Protein AF-A0AA45KG21-F1 (afdb_monomer_lite)

pLDDT: mean 88.58, std 14.76, range [35.91, 97.5]

Organism: NCBI:txid1151742

Sequence (69 aa):
MTEKKYGTKQEIVEMFGVKKGTLNNDLTKMRRNPKFAQYVIRKSYKVTLVNVVGYEEFIKYCERLQAIN

Foldseek 3Di:
DPDDQKDWLVVLCVVQVDDSVVSVVLLVVLCVDPQRVVQWDDPDPPTIIGGNVSVVVSCVVVVNPDPPD

Secondary structure (DSSP, 8-state):
-----EEEHHHHHHHHT--HHHHHHHHHHHHHSHHHHTTEEE-SSS-EEEEHHHHHHHHHHTT------

Radius of gyration: 11.56 Å; chains: 1; bounding box: 31×25×25 Å

Structure (mmCIF, N/CA/C/O backbone):
data_AF-A0AA45KG21-F1
#
_entry.id   AF-A0AA45KG21-F1
#
loop_
_atom_site.group_PDB
_atom_site.id
_atom_site.type_symbol
_atom_site.label_atom_id
_atom_site.label_alt_id
_atom_site.label_comp_id
_atom_site.label_asym_id
_atom_site.label_entity_id
_atom_site.label_seq_id
_atom_site.pdbx_PDB_ins_code
_atom_site.Cartn_x
_atom_site.Cartn_y
_atom_site.Cartn_z
_atom_site.occupancy
_atom_site.B_iso_or_equiv
_atom_site.auth_seq_id
_atom_site.auth_comp_id
_atom_site.auth_asym_id
_atom_site.auth_atom_id
_atom_site.pdbx_PDB_model_num
ATOM 1 N N . MET A 1 1 ? -16.902 10.582 -13.163 1.00 38.97 1 MET A N 1
ATOM 2 C CA . MET A 1 1 ? -15.532 10.839 -12.667 1.00 38.97 1 MET A CA 1
ATOM 3 C C . MET A 1 1 ? -14.754 9.548 -12.804 1.00 38.97 1 MET A C 1
ATOM 5 O O . MET A 1 1 ? -15.226 8.532 -12.321 1.00 38.97 1 MET A O 1
ATOM 9 N N . THR A 1 2 ? -13.645 9.542 -13.533 1.00 47.38 2 THR A N 1
ATOM 10 C CA . THR A 1 2 ? -12.838 8.334 -13.740 1.00 47.38 2 THR A CA 1
ATOM 11 C C . THR A 1 2 ? -12.147 7.995 -12.420 1.00 47.38 2 THR A C 1
ATOM 13 O O . THR A 1 2 ? -11.194 8.673 -12.042 1.00 47.38 2 THR A O 1
ATOM 16 N N . GLU A 1 3 ? -12.655 7.010 -11.677 1.00 62.72 3 GLU A N 1
ATOM 17 C CA . GLU A 1 3 ? -12.005 6.540 -10.450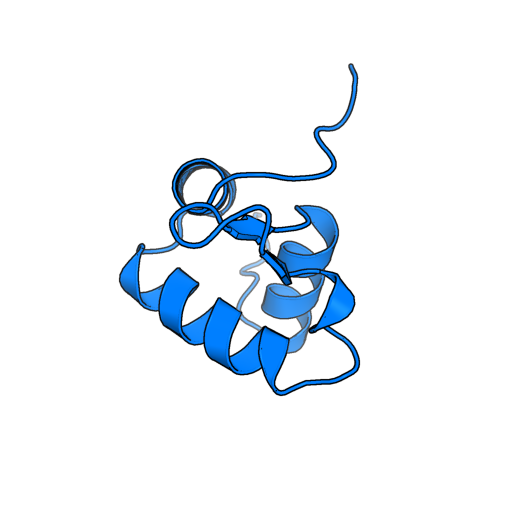 1.00 62.72 3 GLU A CA 1
ATOM 18 C C . GLU A 1 3 ? -10.577 6.107 -10.788 1.00 62.72 3 GLU A C 1
ATOM 20 O O . GLU A 1 3 ? -10.328 5.233 -11.625 1.00 62.72 3 GLU A O 1
ATOM 25 N N . LYS A 1 4 ? -9.601 6.791 -10.195 1.00 72.38 4 LYS A N 1
ATOM 26 C CA . LYS A 1 4 ? -8.195 6.566 -10.500 1.00 72.38 4 LYS A CA 1
ATOM 27 C C . LYS A 1 4 ? -7.784 5.192 -9.971 1.00 72.38 4 LYS A C 1
ATOM 29 O O . LYS A 1 4 ? -7.556 5.016 -8.782 1.00 72.38 4 LYS A O 1
ATOM 34 N N . LYS A 1 5 ? -7.646 4.217 -10.872 1.00 88.69 5 LYS A N 1
ATOM 35 C CA . LYS A 1 5 ? -7.338 2.820 -10.516 1.00 88.69 5 LYS A CA 1
ATOM 36 C C . LYS A 1 5 ? -5.973 2.639 -9.835 1.00 88.69 5 LYS A C 1
ATOM 38 O O . LYS A 1 5 ? -5.820 1.739 -9.012 1.00 88.69 5 LYS A O 1
ATOM 43 N N . TYR A 1 6 ? -4.983 3.472 -10.170 1.00 93.88 6 TYR A N 1
ATOM 44 C CA . TYR A 1 6 ? -3.619 3.378 -9.639 1.00 93.88 6 TYR A CA 1
ATOM 45 C C . TYR A 1 6 ? -3.072 4.737 -9.204 1.00 93.88 6 TYR A C 1
ATOM 47 O O . TYR A 1 6 ? -3.188 5.717 -9.939 1.00 93.88 6 TYR A O 1
ATOM 55 N N . GLY A 1 7 ? -2.404 4.760 -8.052 1.00 94.06 7 GLY A N 1
ATOM 56 C CA . GLY A 1 7 ? -1.693 5.919 -7.523 1.00 94.06 7 GLY A CA 1
ATOM 57 C C . GLY A 1 7 ? -0.190 5.678 -7.386 1.00 94.06 7 GLY A C 1
ATOM 58 O O . GLY A 1 7 ? 0.277 4.546 -7.227 1.00 94.06 7 GLY A O 1
ATOM 59 N N . THR A 1 8 ? 0.592 6.751 -7.433 1.00 95.06 8 THR A N 1
ATOM 60 C CA . THR A 1 8 ? 1.979 6.740 -6.957 1.00 95.06 8 THR A CA 1
ATOM 61 C C . THR A 1 8 ? 2.014 6.608 -5.434 1.00 95.06 8 THR A C 1
ATOM 63 O O . THR A 1 8 ? 1.019 6.826 -4.748 1.00 95.06 8 THR A O 1
ATOM 66 N N . LYS A 1 9 ? 3.187 6.311 -4.862 1.00 94.44 9 LYS A N 1
ATOM 67 C CA . LYS A 1 9 ? 3.332 6.267 -3.398 1.00 94.44 9 LYS A CA 1
ATOM 68 C C . LYS A 1 9 ? 2.900 7.565 -2.709 1.00 94.44 9 LYS A C 1
ATOM 70 O O . LYS A 1 9 ? 2.391 7.509 -1.600 1.00 94.44 9 LYS A O 1
ATOM 75 N N . GLN A 1 10 ? 3.150 8.710 -3.340 1.00 94.56 10 GLN A N 1
ATOM 76 C CA . GLN A 1 10 ? 2.774 10.002 -2.779 1.00 94.56 10 GLN A CA 1
ATOM 77 C C . GLN A 1 10 ? 1.253 10.171 -2.774 1.00 94.56 10 GLN A C 1
ATOM 79 O O . GLN A 1 10 ? 0.679 10.461 -1.734 1.00 94.56 10 GLN A O 1
ATOM 84 N N . GLU A 1 11 ? 0.604 9.860 -3.892 1.00 95.00 11 GLU A N 1
ATOM 85 C CA . GLU A 1 11 ? -0.854 9.945 -4.012 1.00 95.00 11 GLU A CA 1
ATOM 86 C C . GLU A 1 11 ? -1.567 8.988 -3.045 1.00 95.00 11 GLU A C 1
ATOM 88 O O . GLU A 1 11 ? -2.602 9.331 -2.492 1.00 95.00 11 GLU A O 1
ATOM 93 N N . ILE A 1 12 ? -1.009 7.799 -2.794 1.00 95.69 12 ILE A N 1
ATOM 94 C CA . ILE A 1 12 ? -1.554 6.857 -1.803 1.00 95.69 12 ILE A CA 1
ATOM 95 C C . ILE A 1 12 ? -1.382 7.376 -0.369 1.00 95.69 12 ILE A C 1
ATOM 97 O O . ILE A 1 12 ? -2.281 7.221 0.450 1.00 95.69 12 ILE A O 1
ATOM 101 N N . VAL A 1 13 ? 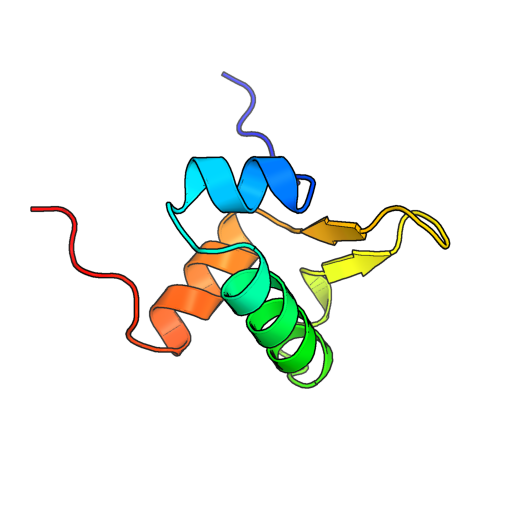-0.243 7.995 -0.049 1.00 95.25 13 VAL A N 1
ATOM 102 C CA . VAL A 1 13 ? -0.043 8.649 1.256 1.00 95.25 13 VAL A CA 1
ATOM 103 C C . VAL A 1 13 ? -1.096 9.732 1.480 1.00 95.25 13 VAL A C 1
ATOM 105 O O . VAL A 1 13 ? -1.700 9.770 2.547 1.00 95.25 13 VAL A O 1
ATOM 108 N N . GLU A 1 14 ? -1.332 10.567 0.470 1.00 94.56 14 GLU A N 1
ATOM 109 C CA . GLU A 1 14 ? -2.308 11.657 0.520 1.00 94.56 14 GLU A CA 1
ATOM 110 C C . GLU A 1 14 ? -3.747 11.126 0.623 1.00 94.56 14 GLU A C 1
ATOM 112 O O . GLU A 1 14 ? -4.490 11.569 1.492 1.00 94.56 14 GLU A O 1
ATOM 117 N N . MET A 1 15 ? -4.123 10.129 -0.189 1.00 93.50 15 MET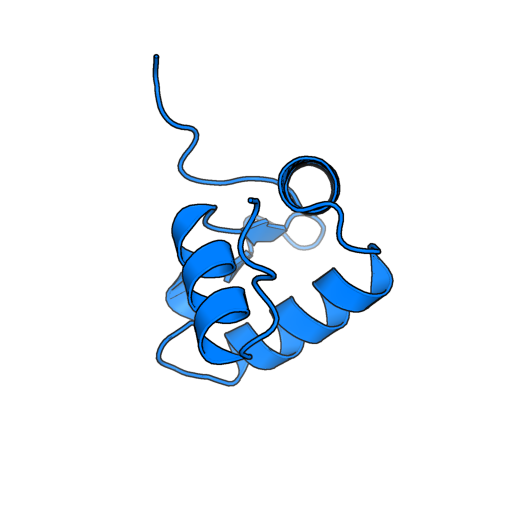 A N 1
ATOM 118 C CA . MET A 1 15 ? -5.475 9.549 -0.183 1.00 93.50 15 MET A CA 1
ATOM 119 C C . MET A 1 15 ? -5.835 8.842 1.129 1.00 93.50 15 MET A C 1
ATOM 121 O O . MET A 1 15 ? -6.975 8.928 1.570 1.00 93.50 15 MET A O 1
ATOM 125 N N . PHE A 1 16 ? -4.888 8.125 1.740 1.00 91.69 16 PHE A N 1
ATOM 126 C CA . PHE A 1 16 ? -5.159 7.279 2.910 1.00 91.69 16 PHE A CA 1
ATOM 127 C C . PHE A 1 16 ? -4.644 7.872 4.228 1.00 91.69 16 PHE A C 1
ATOM 129 O O . PHE A 1 16 ? -4.740 7.224 5.268 1.00 91.69 16 PHE A O 1
ATOM 136 N N . GLY A 1 17 ? -4.046 9.069 4.204 1.00 92.62 17 GLY A N 1
ATOM 137 C CA . GLY A 1 17 ? -3.507 9.731 5.398 1.00 92.62 17 GLY A CA 1
ATOM 138 C C . GLY A 1 17 ? -2.379 8.958 6.098 1.00 92.62 17 GLY A C 1
ATOM 139 O O . GLY A 1 17 ? -2.114 9.166 7.282 1.00 92.62 17 GLY A O 1
ATOM 140 N N . VAL A 1 18 ? -1.706 8.038 5.399 1.00 91.81 18 VAL A N 1
ATOM 141 C CA . VAL A 1 18 ? -0.665 7.178 5.983 1.00 91.81 18 VAL A CA 1
ATOM 142 C C . VAL A 1 18 ? 0.718 7.808 5.867 1.00 91.81 18 VAL A C 1
ATOM 144 O O . VAL A 1 18 ? 1.070 8.415 4.862 1.00 91.81 18 VAL A O 1
ATOM 147 N N . LYS A 1 19 ? 1.592 7.594 6.854 1.00 94.31 19 LYS A N 1
ATOM 148 C CA . LYS A 1 19 ? 2.996 8.023 6.737 1.00 94.31 19 LYS A CA 1
ATOM 149 C C . LYS A 1 19 ? 3.697 7.265 5.601 1.00 94.31 19 LYS A C 1
ATOM 151 O O . LYS A 1 19 ? 3.539 6.053 5.458 1.00 94.31 19 LYS A O 1
ATOM 156 N N . LYS A 1 20 ? 4.589 7.936 4.862 1.00 94.62 20 LYS A N 1
ATOM 157 C CA . LYS A 1 20 ? 5.387 7.322 3.776 1.00 94.62 20 LYS A CA 1
ATOM 158 C C . LYS A 1 20 ? 6.168 6.073 4.218 1.00 94.62 20 LYS A C 1
ATOM 160 O O . LYS A 1 20 ? 6.282 5.116 3.454 1.00 94.62 20 LYS A O 1
ATOM 165 N N . GLY A 1 21 ? 6.696 6.069 5.445 1.00 96.12 21 GLY A N 1
ATOM 166 C CA . GLY A 1 21 ? 7.364 4.901 6.034 1.00 96.12 21 GLY A CA 1
ATOM 167 C C . GLY A 1 21 ? 6.416 3.711 6.213 1.00 96.12 21 GLY A C 1
ATOM 168 O O . GLY A 1 21 ? 6.749 2.597 5.812 1.00 96.12 21 GLY A O 1
ATOM 169 N N . THR A 1 22 ? 5.205 3.965 6.717 1.00 95.12 22 THR A N 1
ATOM 170 C CA . THR A 1 22 ? 4.136 2.964 6.836 1.00 95.12 22 THR A CA 1
ATOM 171 C C . THR A 1 22 ? 3.776 2.388 5.475 1.00 95.12 22 THR A C 1
ATOM 173 O O . THR A 1 22 ? 3.806 1.172 5.314 1.00 95.12 22 THR A O 1
ATOM 176 N N . LEU A 1 23 ? 3.561 3.240 4.466 1.00 96.31 23 LEU A N 1
ATOM 177 C CA . LEU A 1 23 ? 3.266 2.771 3.114 1.00 96.31 23 LEU A CA 1
ATOM 178 C C . LEU A 1 23 ? 4.393 1.887 2.556 1.00 96.31 23 LEU A C 1
ATOM 180 O O . LEU A 1 23 ? 4.128 0.850 1.962 1.00 96.31 23 LEU A O 1
ATOM 184 N N . ASN A 1 24 ? 5.665 2.241 2.750 1.00 96.25 24 ASN A N 1
ATOM 185 C CA . ASN A 1 24 ? 6.771 1.395 2.283 1.00 96.25 24 ASN A CA 1
ATOM 186 C C . ASN A 1 24 ? 6.774 0.005 2.945 1.00 96.25 24 ASN A C 1
ATOM 188 O O . ASN A 1 24 ? 7.011 -0.999 2.263 1.00 96.25 24 ASN A O 1
ATOM 192 N N . ASN A 1 25 ? 6.487 -0.057 4.247 1.00 96.81 25 ASN A N 1
ATOM 193 C CA . ASN A 1 25 ? 6.359 -1.316 4.978 1.00 96.81 25 ASN A CA 1
ATOM 194 C C . ASN A 1 25 ? 5.157 -2.126 4.483 1.00 96.81 25 ASN A C 1
ATOM 196 O O . ASN A 1 25 ? 5.278 -3.328 4.245 1.00 96.81 25 ASN A O 1
ATOM 200 N N . ASP A 1 26 ? 4.026 -1.468 4.248 1.00 96.69 26 ASP A N 1
ATOM 201 C CA . ASP A 1 26 ? 2.824 -2.094 3.711 1.00 96.69 26 ASP A CA 1
ATOM 202 C C . ASP A 1 26 ? 3.062 -2.671 2.322 1.00 96.69 26 ASP A C 1
ATOM 204 O O . ASP A 1 26 ? 2.802 -3.845 2.101 1.00 96.69 26 ASP A O 1
ATOM 208 N N . LEU A 1 27 ? 3.667 -1.910 1.408 1.00 96.62 27 LEU A N 1
ATOM 209 C CA . LEU A 1 27 ? 4.006 -2.401 0.070 1.00 96.62 27 LEU A CA 1
ATOM 210 C C . LEU A 1 27 ? 4.977 -3.585 0.115 1.00 96.62 27 LEU A C 1
ATOM 212 O O . LEU A 1 27 ? 4.971 -4.430 -0.779 1.00 96.62 27 LEU A O 1
ATOM 216 N N . THR A 1 28 ? 5.830 -3.662 1.135 1.00 96.88 28 THR A N 1
ATOM 217 C CA . THR A 1 28 ? 6.703 -4.824 1.348 1.00 96.88 28 THR A CA 1
ATOM 218 C C . THR A 1 28 ? 5.889 -6.046 1.769 1.00 96.88 28 THR A C 1
ATOM 220 O O . THR A 1 28 ? 6.087 -7.127 1.216 1.00 96.88 28 THR A O 1
ATOM 223 N N . LYS A 1 29 ? 4.930 -5.876 2.686 1.00 97.12 29 LYS A N 1
ATOM 224 C CA . LYS A 1 29 ? 4.004 -6.936 3.114 1.00 97.12 29 LYS A CA 1
ATOM 225 C C . LYS A 1 29 ? 3.072 -7.378 1.980 1.00 97.12 29 LYS A C 1
ATOM 227 O O . LYS A 1 29 ? 2.931 -8.574 1.757 1.00 97.12 29 LYS A O 1
ATOM 232 N N . MET A 1 30 ? 2.511 -6.437 1.220 1.00 97.50 30 MET A N 1
ATOM 233 C CA . MET A 1 30 ? 1.649 -6.707 0.066 1.00 97.50 30 MET A CA 1
ATOM 234 C C . MET A 1 30 ? 2.368 -7.552 -0.983 1.00 97.50 30 MET A C 1
ATOM 236 O O . MET A 1 30 ? 1.827 -8.559 -1.414 1.00 97.50 30 MET A O 1
ATOM 240 N N . ARG A 1 31 ? 3.613 -7.210 -1.348 1.00 96.50 31 ARG A N 1
ATOM 241 C CA . ARG A 1 31 ? 4.396 -7.997 -2.322 1.00 96.50 31 ARG A CA 1
ATOM 242 C C . ARG A 1 31 ? 4.678 -9.431 -1.874 1.00 96.50 31 ARG A C 1
ATOM 244 O O . ARG A 1 31 ? 4.851 -10.294 -2.722 1.00 96.50 31 ARG A O 1
ATOM 251 N N . ARG A 1 32 ? 4.756 -9.679 -0.563 1.00 96.94 32 ARG A N 1
ATOM 252 C CA . ARG A 1 32 ? 4.988 -11.016 0.012 1.00 96.94 32 ARG A CA 1
ATOM 253 C C . ARG A 1 32 ? 3.706 -11.828 0.182 1.00 96.94 32 ARG A C 1
ATOM 255 O O . ARG A 1 32 ? 3.788 -13.019 0.451 1.00 96.94 32 ARG A O 1
ATOM 262 N N . ASN A 1 33 ? 2.542 -11.200 0.047 1.00 95.69 33 ASN A N 1
ATOM 263 C CA . ASN A 1 33 ? 1.253 -11.860 0.168 1.00 95.69 33 ASN A CA 1
ATOM 264 C C . ASN A 1 33 ? 0.634 -12.031 -1.231 1.00 95.69 33 ASN A C 1
ATOM 266 O O . ASN A 1 33 ? 0.251 -11.026 -1.834 1.00 95.69 33 ASN A O 1
ATOM 270 N N . PRO A 1 34 ? 0.479 -13.268 -1.744 1.00 95.50 34 PRO A N 1
ATOM 271 C CA . PRO A 1 34 ? -0.071 -13.516 -3.079 1.00 95.50 34 PRO A CA 1
ATOM 272 C C . PRO A 1 34 ? -1.422 -12.838 -3.346 1.00 95.50 34 PRO A C 1
ATOM 274 O O . PRO A 1 34 ? -1.664 -12.400 -4.466 1.00 95.50 34 PRO A O 1
ATOM 277 N N . LYS A 1 35 ? -2.265 -12.660 -2.315 1.00 95.56 35 LYS A N 1
ATOM 278 C CA . LYS A 1 35 ? -3.559 -11.964 -2.424 1.00 95.56 35 LYS A CA 1
ATOM 279 C C . LYS A 1 35 ? -3.408 -10.502 -2.860 1.00 95.56 35 LYS A C 1
ATOM 281 O O . LYS A 1 35 ? -4.232 -9.995 -3.617 1.00 95.56 35 LYS A O 1
ATOM 286 N N . PHE A 1 36 ? -2.353 -9.832 -2.394 1.00 97.12 36 PHE A N 1
ATOM 287 C CA . PHE A 1 36 ? -2.156 -8.389 -2.568 1.00 97.12 36 PHE A CA 1
ATOM 288 C C . PHE A 1 36 ? -0.988 -8.030 -3.492 1.00 97.12 36 PHE A C 1
ATOM 290 O O . PHE A 1 36 ? -0.879 -6.879 -3.914 1.00 97.12 36 PHE A O 1
ATOM 297 N N . ALA A 1 37 ? -0.115 -8.983 -3.830 1.00 96.94 37 ALA A N 1
ATOM 298 C CA . ALA A 1 37 ? 1.079 -8.733 -4.636 1.00 96.94 37 ALA A CA 1
ATOM 299 C C . ALA A 1 37 ? 0.744 -8.121 -6.007 1.00 96.94 37 ALA A C 1
ATOM 301 O O . ALA A 1 37 ? 1.417 -7.192 -6.452 1.00 96.94 37 ALA A O 1
ATOM 302 N N . GLN A 1 38 ? -0.353 -8.573 -6.621 1.00 95.56 38 GLN A N 1
ATOM 303 C CA . GLN A 1 38 ? -0.876 -8.065 -7.895 1.00 95.56 38 GLN A CA 1
ATOM 304 C C . GLN A 1 38 ? -1.237 -6.569 -7.882 1.00 95.56 38 GLN A C 1
ATOM 306 O O . GLN A 1 38 ? -1.257 -5.919 -8.926 1.00 95.56 38 GLN A O 1
ATOM 311 N N . TYR A 1 39 ? -1.493 -5.994 -6.705 1.00 96.88 39 TYR A N 1
ATOM 312 C CA . TYR A 1 39 ? -1.857 -4.587 -6.561 1.00 96.88 39 TYR A CA 1
ATOM 313 C C . TYR A 1 39 ? -0.650 -3.646 -6.509 1.00 96.88 39 TYR A C 1
ATOM 315 O O . TYR A 1 39 ? -0.830 -2.428 -6.541 1.00 96.88 39 TYR A O 1
ATOM 323 N N . VAL A 1 40 ? 0.577 -4.175 -6.459 1.00 96.19 40 VAL A N 1
ATOM 324 C CA . VAL A 1 40 ? 1.809 -3.381 -6.407 1.00 96.19 40 VAL A CA 1
ATOM 325 C C . VAL A 1 40 ? 2.589 -3.545 -7.707 1.00 96.19 40 VAL A C 1
ATOM 327 O O . VAL A 1 40 ? 3.356 -4.489 -7.884 1.00 96.19 40 VAL A O 1
ATOM 330 N N . ILE A 1 41 ? 2.444 -2.580 -8.612 1.00 94.06 41 ILE A N 1
ATOM 331 C CA . ILE A 1 41 ? 3.050 -2.618 -9.944 1.00 94.06 41 ILE A CA 1
ATOM 332 C C . ILE A 1 41 ? 4.354 -1.828 -9.950 1.00 94.06 41 ILE A C 1
ATOM 334 O O . ILE A 1 41 ? 4.399 -0.629 -9.665 1.00 94.06 41 ILE A O 1
ATOM 338 N N . ARG A 1 42 ? 5.443 -2.480 -10.352 1.00 91.06 42 ARG A N 1
ATOM 339 C CA . ARG A 1 42 ? 6.699 -1.795 -10.660 1.00 91.06 42 ARG A CA 1
ATOM 340 C C . ARG A 1 42 ? 6.666 -1.332 -12.117 1.00 91.06 42 ARG A C 1
ATOM 342 O O . ARG A 1 42 ? 6.907 -2.127 -13.014 1.00 91.06 42 ARG A O 1
ATOM 349 N N . LYS A 1 43 ? 6.383 -0.046 -12.350 1.00 88.31 43 LYS A N 1
ATOM 350 C CA . LYS A 1 43 ? 6.399 0.547 -13.701 1.00 88.31 43 LYS A CA 1
ATOM 351 C C . LYS A 1 43 ? 7.830 0.769 -14.206 1.00 88.31 43 LYS A C 1
ATOM 353 O O . LYS A 1 43 ? 8.084 0.663 -15.397 1.00 88.31 43 LYS A O 1
ATOM 358 N N . SER A 1 44 ? 8.767 1.084 -13.310 1.00 87.94 44 SER A N 1
ATOM 359 C CA . SER A 1 44 ? 10.198 1.208 -13.622 1.00 87.94 44 SER A CA 1
ATOM 360 C C . SER A 1 44 ? 11.059 0.977 -12.375 1.00 87.94 44 SER A C 1
ATOM 362 O O . SER A 1 44 ? 10.538 0.723 -11.287 1.00 87.94 44 SER A O 1
ATOM 364 N N . TYR A 1 45 ? 12.388 1.102 -12.494 1.00 79.62 45 TYR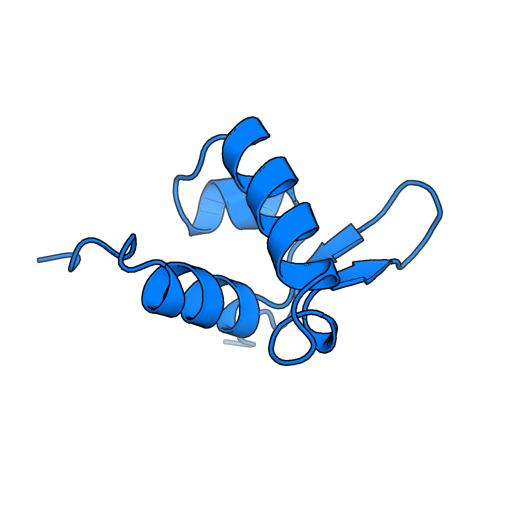 A N 1
ATOM 365 C CA . TYR A 1 45 ? 13.289 1.036 -11.336 1.00 79.62 45 TYR A CA 1
ATOM 366 C C . TYR A 1 45 ? 12.907 2.036 -10.231 1.00 79.62 45 TYR A C 1
ATOM 368 O O . TYR A 1 45 ? 12.965 1.688 -9.054 1.00 79.62 45 TYR A O 1
ATOM 376 N N . LYS A 1 46 ? 12.465 3.246 -10.606 1.00 84.31 46 LYS A N 1
ATOM 377 C CA . LYS A 1 46 ? 12.148 4.340 -9.670 1.00 84.31 46 LYS A CA 1
ATOM 378 C C . LYS A 1 46 ? 10.653 4.496 -9.376 1.00 84.31 46 LYS A C 1
ATOM 380 O O . LYS A 1 46 ? 10.298 5.110 -8.375 1.00 84.31 46 LYS A O 1
ATOM 385 N N . VAL A 1 47 ? 9.775 3.954 -10.223 1.00 87.31 47 VAL A N 1
ATOM 386 C CA . VAL A 1 47 ? 8.327 4.202 -10.143 1.00 87.31 47 VAL A CA 1
ATOM 387 C C . VAL A 1 47 ? 7.576 2.933 -9.754 1.00 87.31 47 VAL A C 1
ATOM 389 O O . VAL A 1 47 ? 7.564 1.940 -10.481 1.00 87.31 47 VAL A O 1
ATOM 392 N N . THR A 1 48 ? 6.911 2.991 -8.599 1.00 93.69 48 THR A N 1
ATOM 393 C CA . THR A 1 48 ? 5.918 2.002 -8.158 1.00 93.69 48 THR A CA 1
ATOM 394 C C . THR A 1 48 ? 4.535 2.634 -8.224 1.00 93.69 48 THR A C 1
ATOM 396 O O . THR A 1 48 ? 4.329 3.707 -7.656 1.00 93.69 48 THR A O 1
ATOM 399 N N . LEU A 1 49 ? 3.614 1.949 -8.891 1.00 95.25 49 LEU A N 1
ATOM 400 C CA . LEU A 1 49 ? 2.189 2.236 -8.874 1.00 95.25 49 LEU A CA 1
ATOM 401 C C . LEU A 1 49 ? 1.490 1.245 -7.947 1.00 95.25 49 LEU A C 1
ATOM 403 O O . LEU A 1 49 ? 1.873 0.078 -7.865 1.00 95.25 49 LEU A O 1
ATOM 407 N N . VAL A 1 50 ? 0.472 1.717 -7.248 1.00 96.75 50 VAL A N 1
ATOM 408 C CA . VAL A 1 50 ? -0.296 0.936 -6.282 1.00 96.75 50 VAL A CA 1
ATOM 409 C C . VAL A 1 50 ? -1.760 1.051 -6.663 1.00 96.75 50 VAL A C 1
ATOM 411 O O . VAL A 1 50 ? -2.241 2.155 -6.914 1.00 96.75 50 VAL A O 1
ATOM 414 N N . ASN A 1 51 ? -2.456 -0.077 -6.756 1.00 96.81 51 ASN A N 1
ATOM 415 C CA . ASN A 1 51 ? -3.896 -0.068 -6.972 1.00 96.81 51 ASN A CA 1
ATOM 416 C C . ASN A 1 51 ? -4.585 0.537 -5.739 1.00 96.81 51 ASN A C 1
ATOM 418 O O . ASN A 1 51 ? -4.315 0.095 -4.623 1.00 96.81 51 ASN A O 1
ATOM 422 N N . VAL A 1 52 ? -5.444 1.537 -5.941 1.00 95.56 52 VAL A N 1
ATOM 423 C CA . VAL A 1 52 ? -6.093 2.269 -4.839 1.00 95.56 52 VAL A CA 1
ATOM 424 C C . VAL A 1 52 ? -6.990 1.334 -4.023 1.00 95.56 52 VAL A C 1
ATOM 426 O O . VAL A 1 52 ? -6.789 1.199 -2.818 1.00 95.56 52 VAL A O 1
ATOM 429 N N . VAL A 1 53 ? -7.890 0.607 -4.691 1.00 94.50 53 VAL A N 1
ATOM 430 C CA . VAL A 1 53 ? -8.790 -0.373 -4.057 1.00 94.50 53 VAL A CA 1
ATOM 431 C C . VAL A 1 53 ? -7.990 -1.491 -3.390 1.00 94.50 53 VAL A C 1
ATOM 433 O O . VAL A 1 53 ? -8.244 -1.858 -2.250 1.00 94.50 53 VAL A O 1
ATOM 436 N N . GLY A 1 54 ? -6.947 -1.987 -4.055 1.00 96.00 54 GLY A N 1
ATOM 437 C CA . GLY A 1 54 ? -6.090 -3.032 -3.501 1.00 96.00 54 GLY A CA 1
ATOM 438 C C . GLY A 1 54 ? -5.339 -2.616 -2.232 1.00 96.00 54 GLY A C 1
ATOM 439 O O . GLY A 1 54 ? -5.089 -3.451 -1.361 1.00 96.00 54 GLY A O 1
ATOM 440 N N . TYR A 1 55 ? -4.976 -1.335 -2.101 1.00 96.50 55 TYR A N 1
ATOM 441 C CA . TYR A 1 55 ? -4.388 -0.815 -0.865 1.00 96.50 55 TYR A CA 1
ATOM 442 C C . TYR A 1 55 ? -5.434 -0.663 0.243 1.00 96.50 55 TYR A C 1
ATOM 444 O O . TYR A 1 55 ? -5.163 -1.030 1.385 1.00 96.50 55 TYR A O 1
ATOM 452 N N . GLU A 1 56 ? -6.641 -0.211 -0.093 1.00 94.88 56 GLU A N 1
ATOM 453 C CA . GLU A 1 56 ? -7.769 -0.165 0.839 1.00 94.88 56 GLU A CA 1
ATOM 454 C C . GLU A 1 56 ? -8.100 -1.561 1.398 1.00 94.88 56 GLU A C 1
ATOM 456 O O . GLU A 1 56 ? -8.187 -1.741 2.614 1.00 94.88 56 GLU A O 1
ATOM 461 N N . GLU A 1 57 ? -8.202 -2.573 0.529 1.00 95.50 57 GLU A N 1
ATOM 462 C CA . GLU A 1 57 ? -8.408 -3.972 0.922 1.00 95.50 57 GLU A CA 1
ATOM 463 C C . GLU A 1 57 ? -7.297 -4.478 1.845 1.00 95.50 57 GLU A C 1
ATOM 465 O O . GLU A 1 57 ? -7.564 -5.204 2.804 1.00 95.50 57 GLU A O 1
ATOM 470 N N . PHE A 1 58 ? -6.048 -4.089 1.585 1.00 96.50 58 PHE A N 1
ATOM 471 C CA . PHE A 1 58 ? -4.922 -4.458 2.435 1.00 96.50 58 PHE A CA 1
ATOM 472 C C . PHE A 1 58 ? -4.998 -3.803 3.819 1.00 96.50 58 PHE A C 1
ATOM 474 O O . PHE A 1 58 ? -4.714 -4.457 4.825 1.00 96.50 58 PHE A O 1
ATOM 481 N N . ILE A 1 59 ? -5.391 -2.529 3.893 1.00 94.31 59 ILE A N 1
ATOM 482 C CA . ILE A 1 59 ? -5.581 -1.827 5.166 1.00 94.31 59 ILE A CA 1
ATOM 483 C C . ILE A 1 59 ? -6.723 -2.471 5.966 1.00 94.31 59 ILE A C 1
ATOM 485 O O . ILE A 1 59 ? -6.543 -2.709 7.162 1.00 94.31 59 ILE A O 1
ATOM 489 N N . LYS A 1 60 ? -7.846 -2.808 5.314 1.00 93.19 60 LYS A N 1
ATOM 490 C CA . LYS A 1 60 ? -8.968 -3.554 5.918 1.00 93.19 60 LYS A CA 1
ATOM 491 C C . LYS A 1 60 ? -8.521 -4.919 6.433 1.00 93.19 60 LYS A C 1
ATOM 493 O O . LYS A 1 60 ? -8.802 -5.260 7.573 1.00 93.19 60 LYS A O 1
ATOM 498 N N . TYR A 1 61 ? -7.758 -5.665 5.634 1.00 94.31 61 TYR A N 1
ATOM 499 C CA . TYR A 1 61 ? -7.176 -6.948 6.036 1.00 94.31 61 TYR A CA 1
ATOM 500 C C . TYR A 1 61 ? -6.233 -6.829 7.241 1.00 94.31 61 TYR A C 1
ATOM 502 O O . TYR A 1 61 ? -6.122 -7.754 8.036 1.00 94.31 61 TYR A O 1
ATOM 510 N N . CYS A 1 62 ? -5.546 -5.697 7.379 1.00 90.25 62 CYS A N 1
ATOM 511 C CA . CYS A 1 62 ? -4.703 -5.408 8.532 1.00 90.25 62 CYS A CA 1
ATOM 512 C C . CYS A 1 62 ? -5.472 -4.825 9.732 1.00 90.25 62 CYS A C 1
ATOM 514 O O . CYS A 1 62 ? -4.812 -4.440 10.693 1.00 9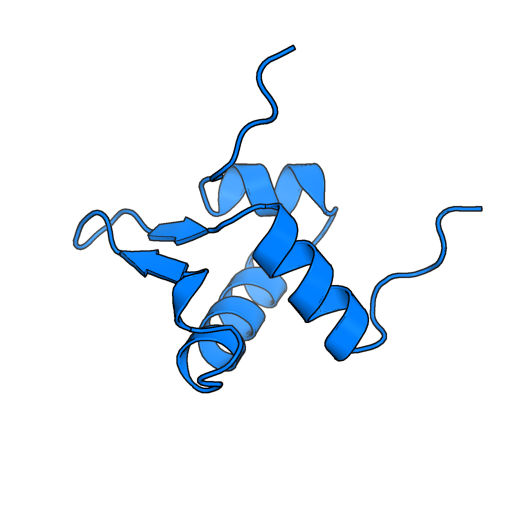0.25 62 CYS A O 1
ATOM 516 N N . GLU A 1 63 ? -6.800 -4.682 9.650 1.00 87.31 63 GLU A N 1
ATOM 517 C CA . GLU A 1 63 ? -7.661 -4.057 10.671 1.00 87.31 63 GLU A CA 1
ATOM 518 C C . GLU A 1 63 ? -7.251 -2.616 11.028 1.00 87.31 63 GLU A C 1
ATOM 520 O O . GLU A 1 63 ? -7.470 -2.125 12.131 1.00 87.31 63 GLU A O 1
ATOM 525 N N . ARG A 1 64 ? -6.632 -1.907 10.077 1.00 80.25 64 ARG A N 1
ATOM 526 C CA . ARG A 1 64 ? -6.151 -0.526 10.268 1.00 80.25 64 ARG A CA 1
ATOM 527 C C . ARG A 1 64 ? -7.060 0.529 9.652 1.00 80.25 64 ARG A C 1
ATOM 529 O O . ARG A 1 64 ? -6.747 1.715 9.741 1.00 80.25 64 ARG A O 1
ATOM 536 N N . LEU A 1 65 ? -8.149 0.119 9.002 1.00 66.75 65 LEU A N 1
ATOM 537 C CA . LEU A 1 65 ? -9.142 1.057 8.502 1.00 66.75 65 LEU A CA 1
ATOM 538 C C . LEU A 1 65 ? -9.982 1.469 9.712 1.00 66.75 65 LEU A C 1
ATOM 540 O O . LEU A 1 65 ? -10.884 0.741 10.118 1.00 66.75 65 LEU A O 1
ATOM 544 N N . GLN A 1 66 ? -9.635 2.590 10.341 1.00 59.69 66 GLN A N 1
ATOM 545 C CA . GLN A 1 66 ? -10.548 3.182 11.309 1.00 59.69 66 GLN A CA 1
ATOM 546 C C . GLN A 1 66 ? -11.798 3.583 10.533 1.00 59.69 66 GLN A C 1
ATOM 548 O O . GLN A 1 66 ? -11.687 4.252 9.504 1.00 59.69 66 GLN A O 1
ATOM 553 N N . ALA A 1 67 ? -12.958 3.094 10.973 1.00 50.25 67 ALA A N 1
A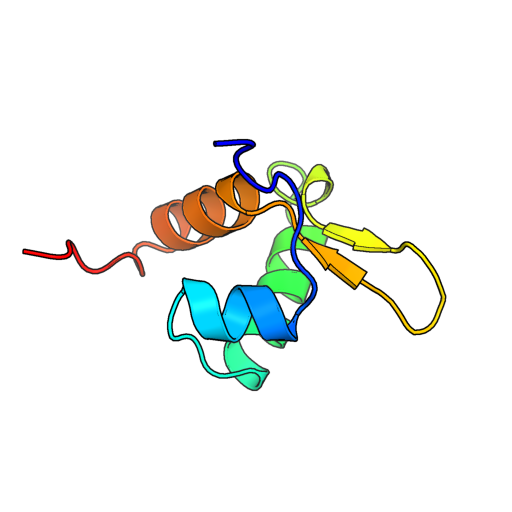TOM 554 C CA . ALA A 1 67 ? -14.235 3.529 10.438 1.00 50.25 67 ALA A CA 1
ATOM 555 C C . ALA A 1 67 ? -14.240 5.058 10.488 1.00 50.25 67 ALA A C 1
ATOM 557 O O . ALA A 1 67 ? -14.161 5.647 11.566 1.00 50.25 67 ALA A O 1
ATOM 558 N N . ILE A 1 68 ? -14.228 5.684 9.314 1.00 45.91 68 ILE A N 1
ATOM 559 C CA . ILE A 1 68 ? -14.498 7.107 9.190 1.00 45.91 68 ILE A CA 1
ATOM 560 C C . ILE A 1 68 ? -15.982 7.227 9.549 1.00 45.91 68 ILE A C 1
ATOM 562 O O . ILE A 1 68 ? -16.836 6.937 8.714 1.00 45.91 68 ILE A O 1
ATOM 566 N N . ASN A 1 69 ? -16.253 7.508 10.824 1.00 35.91 69 ASN A N 1
ATOM 567 C CA . ASN A 1 69 ? -17.536 8.012 11.305 1.00 35.91 69 ASN A CA 1
ATOM 568 C C . ASN A 1 69 ? -17.572 9.522 11.094 1.00 35.91 69 ASN A C 1
ATOM 570 O O . ASN A 1 69 ? -16.551 10.172 11.423 1.00 35.91 69 ASN A O 1
#